Protein AF-K1SD89-F1 (afdb_monomer_lite)

Organism: NCBI:txid408170

Secondary structure (DSSP, 8-state):
--SSSSSSSTTTS-S-EEEE-SSSTTEEEEEEEEEEEEEEE-TTT--EEEEEEEEETTEEEEEEEEGGG--S---TTSEEEEEEE--S------

InterPro domains:
  IPR024541 Protein of unknown function DUF3881 [PF12997] (1-88)

Radius of gyration: 16.63 Å; chains: 1; bounding box: 42×37×48 Å

Sequence (94 aa):
LSRRIAYEDVLSIVDTCFMPYGVESDQYSVIGEILDYKKTVNKITEEEIYIMKIDTNGLVYDVCINKEDLLGEPQIGRRFKGNIWMQGCIRYMN

Foldseek 3Di:
DPDPPPDPDPPVVPVWAWAADDDDPQKTWIKFFFQDKDWDADPPVRFIKMWTFTDGPNDTDIDIDTPVPDDDDDDGGDMDTDIDGHDDDDDDDD

Structure (mmCIF, N/CA/C/O backbone):
data_AF-K1SD89-F1
#
_entry.id   AF-K1SD89-F1
#
loop_
_atom_site.group_PDB
_atom_site.id
_atom_site.type_symbol
_atom_site.label_atom_id
_atom_site.label_alt_id
_atom_site.label_comp_id
_atom_site.label_asym_id
_atom_site.label_entity_id
_atom_site.label_seq_id
_atom_site.pdbx_PDB_ins_code
_atom_site.Cartn_x
_atom_site.Cartn_y
_atom_site.Cartn_z
_atom_site.occupancy
_atom_site.B_iso_or_equiv
_atom_site.auth_seq_id
_atom_site.auth_comp_id
_atom_site.auth_asym_id
_atom_site.auth_atom_id
_atom_site.pdbx_PDB_model_num
ATOM 1 N N . LEU A 1 1 ? 28.810 14.236 -32.918 1.00 48.62 1 LEU A N 1
ATOM 2 C CA . LEU A 1 1 ? 27.959 13.345 -32.088 1.00 48.62 1 LEU A CA 1
ATOM 3 C C . LEU A 1 1 ? 27.492 14.084 -30.825 1.00 48.62 1 LEU A C 1
ATOM 5 O O . LEU A 1 1 ? 27.694 13.616 -29.719 1.00 48.62 1 LEU A O 1
ATOM 9 N N . SER A 1 2 ? 26.907 15.277 -30.975 1.00 47.44 2 SER A N 1
ATOM 10 C CA . SER A 1 2 ? 26.728 16.233 -29.863 1.00 47.44 2 SER A CA 1
ATOM 11 C C . SER A 1 2 ? 25.430 17.043 -29.987 1.00 47.44 2 SER A C 1
ATOM 13 O O . SER A 1 2 ? 25.400 18.242 -29.735 1.00 47.44 2 SER A O 1
ATOM 15 N N . ARG A 1 3 ? 24.346 16.396 -30.438 1.00 45.03 3 ARG A N 1
ATOM 16 C CA . ARG A 1 3 ? 23.015 17.026 -30.545 1.00 45.03 3 ARG A CA 1
ATOM 17 C C . ARG A 1 3 ? 21.833 16.052 -30.374 1.00 45.03 3 ARG A C 1
ATOM 19 O O . ARG A 1 3 ? 20.747 16.317 -30.864 1.00 45.03 3 ARG A O 1
ATOM 26 N N . ARG A 1 4 ? 22.058 14.916 -29.697 1.00 46.53 4 ARG A N 1
ATOM 27 C CA . ARG A 1 4 ? 21.048 13.865 -29.426 1.00 46.53 4 ARG A CA 1
ATOM 28 C C . ARG A 1 4 ? 20.980 13.408 -27.956 1.00 46.53 4 ARG A C 1
ATOM 30 O O . ARG A 1 4 ? 20.356 12.405 -27.671 1.00 46.53 4 ARG A O 1
ATOM 37 N N . ILE A 1 5 ? 21.627 14.124 -27.032 1.00 49.50 5 ILE A N 1
ATOM 38 C CA . ILE A 1 5 ? 21.710 13.741 -25.601 1.00 49.50 5 ILE A CA 1
ATOM 39 C C . ILE A 1 5 ? 20.851 14.670 -24.712 1.00 49.50 5 ILE A C 1
ATOM 41 O O . ILE A 1 5 ? 20.820 14.531 -23.500 1.00 49.50 5 ILE A O 1
ATOM 45 N N . ALA A 1 6 ? 20.140 15.641 -25.295 1.00 49.53 6 ALA A N 1
ATOM 46 C CA . ALA A 1 6 ? 19.643 16.782 -24.530 1.00 49.53 6 ALA A CA 1
ATOM 47 C C . ALA A 1 6 ? 18.153 16.767 -24.140 1.00 49.53 6 ALA A C 1
ATOM 49 O O . ALA A 1 6 ? 17.787 17.656 -23.383 1.00 49.53 6 ALA A O 1
ATOM 50 N N . TYR A 1 7 ? 17.283 15.864 -24.622 1.00 47.25 7 TYR A N 1
ATOM 51 C CA . TYR A 1 7 ? 15.832 16.093 -24.434 1.00 47.25 7 TYR A CA 1
ATOM 52 C C . TYR A 1 7 ? 14.882 14.885 -24.490 1.00 47.25 7 TYR A C 1
ATOM 54 O O . TYR A 1 7 ? 13.676 15.089 -24.585 1.00 47.25 7 TYR A O 1
ATOM 62 N N . GLU A 1 8 ? 15.372 13.649 -24.406 1.00 44.97 8 GLU A N 1
ATOM 63 C CA . GLU A 1 8 ? 14.490 12.487 -24.234 1.00 44.97 8 GLU A CA 1
ATOM 64 C C . GLU A 1 8 ? 14.777 11.867 -22.861 1.00 44.97 8 GLU A C 1
ATOM 66 O O . GLU A 1 8 ? 15.907 11.494 -22.562 1.00 44.97 8 GLU A O 1
ATOM 71 N N . ASP A 1 9 ? 13.744 11.830 -22.016 1.00 46.50 9 ASP A N 1
ATOM 72 C CA . ASP A 1 9 ? 13.600 10.912 -20.881 1.00 46.50 9 ASP A CA 1
ATOM 73 C C . ASP A 1 9 ? 14.192 11.227 -19.495 1.00 46.50 9 ASP A C 1
ATOM 75 O O . ASP A 1 9 ? 14.122 10.392 -18.605 1.00 46.50 9 ASP A O 1
ATOM 79 N N . VAL A 1 10 ? 14.614 12.454 -19.169 1.00 47.94 10 VAL A N 1
ATOM 80 C CA . VAL A 1 10 ? 14.941 12.769 -17.748 1.00 47.94 10 VAL A CA 1
ATOM 81 C C . VAL A 1 10 ? 13.717 12.660 -16.810 1.00 47.94 10 VAL A C 1
ATOM 83 O O . VAL A 1 10 ? 13.869 12.415 -15.616 1.00 47.94 10 VAL A O 1
ATOM 86 N N . LEU A 1 11 ? 12.494 12.778 -17.343 1.00 45.00 11 LEU A N 1
ATOM 87 C CA . LEU A 1 11 ? 11.236 12.687 -16.583 1.00 45.00 11 LEU A CA 1
ATOM 88 C C . LEU A 1 11 ? 10.609 11.278 -16.539 1.00 45.00 11 LEU A C 1
ATOM 90 O O . LEU A 1 11 ? 9.635 11.092 -15.814 1.00 45.00 11 LEU A O 1
ATOM 94 N N . SER A 1 12 ? 11.153 10.300 -17.267 1.00 45.38 12 SER A N 1
ATOM 95 C CA . SER A 1 12 ? 10.787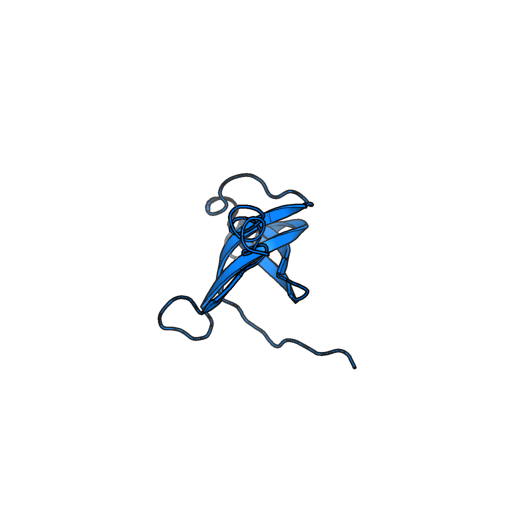 8.873 -17.167 1.00 45.38 12 SER A CA 1
ATOM 96 C C . SER A 1 12 ? 11.767 8.075 -16.296 1.00 45.38 12 SER A C 1
ATOM 98 O O . SER A 1 12 ? 11.450 6.985 -15.846 1.00 45.38 12 SER A O 1
ATOM 100 N N . ILE A 1 13 ? 12.926 8.642 -15.947 1.00 53.31 13 ILE A N 1
ATOM 101 C CA . ILE A 1 13 ? 13.969 7.958 -15.156 1.00 53.31 13 ILE A CA 1
ATOM 102 C C . ILE A 1 13 ? 13.567 7.665 -13.693 1.00 53.31 13 ILE A C 1
ATOM 104 O O . ILE A 1 13 ? 14.237 6.881 -13.024 1.00 53.31 13 ILE A O 1
ATOM 108 N N . VAL A 1 14 ? 12.467 8.224 -13.174 1.00 53.19 14 VAL A N 1
ATOM 109 C CA . VAL A 1 14 ? 11.959 7.893 -11.825 1.00 53.19 14 VAL A CA 1
ATOM 110 C C . VAL A 1 14 ? 10.669 7.076 -11.933 1.00 53.19 14 VAL A C 1
ATOM 112 O O . VAL A 1 14 ? 9.610 7.491 -11.468 1.00 53.19 14 VAL A O 1
ATOM 115 N N . ASP A 1 15 ? 10.750 5.919 -12.591 1.00 61.03 15 ASP A N 1
ATOM 116 C CA . ASP A 1 15 ? 9.590 5.049 -12.836 1.00 61.03 15 ASP A CA 1
ATOM 117 C C . ASP A 1 15 ? 9.045 4.382 -11.562 1.00 61.03 15 ASP A C 1
ATOM 119 O O . ASP A 1 15 ? 7.844 4.131 -11.448 1.00 61.03 15 ASP A O 1
ATOM 123 N N . THR A 1 16 ? 9.907 4.172 -10.570 1.00 56.84 16 THR A N 1
ATOM 124 C CA . THR A 1 16 ? 9.588 3.560 -9.275 1.00 56.84 16 THR A CA 1
ATOM 125 C C . THR A 1 16 ? 10.636 3.981 -8.252 1.00 56.84 16 THR A C 1
ATOM 127 O O . THR A 1 16 ? 11.817 4.079 -8.585 1.00 56.84 16 THR A O 1
ATOM 130 N N . CYS A 1 17 ? 10.228 4.234 -7.013 1.00 64.31 17 CYS A N 1
ATOM 131 C CA . CYS A 1 17 ? 11.121 4.691 -5.948 1.00 64.31 17 CYS A CA 1
ATOM 132 C C . CYS A 1 17 ? 10.969 3.780 -4.734 1.00 64.31 17 CYS A C 1
ATOM 134 O O . CYS A 1 17 ? 9.846 3.434 -4.386 1.00 64.31 17 CYS A O 1
ATOM 136 N N . PHE A 1 18 ? 12.084 3.407 -4.109 1.00 64.69 18 PHE A N 1
ATOM 137 C CA . PHE A 1 18 ? 12.130 2.749 -2.808 1.00 64.69 18 PHE A CA 1
ATOM 138 C C . PHE A 1 18 ? 13.296 3.352 -2.025 1.00 64.69 18 PHE A C 1
ATOM 140 O O . PHE A 1 18 ? 14.447 2.950 -2.198 1.00 64.69 18 PHE A O 1
ATOM 147 N N . MET A 1 19 ? 13.024 4.391 -1.238 1.00 73.50 19 MET A N 1
ATOM 148 C CA . MET A 1 19 ? 14.072 5.161 -0.564 1.00 73.50 19 MET A CA 1
ATOM 149 C C . MET A 1 19 ? 13.799 5.262 0.931 1.00 73.50 19 MET A C 1
ATOM 151 O O . MET A 1 19 ? 12.651 5.513 1.294 1.00 73.50 19 MET A O 1
ATOM 155 N N . PRO A 1 20 ? 14.818 5.117 1.796 1.00 65.38 20 PRO A N 1
ATOM 156 C CA . PRO A 1 20 ? 14.641 5.336 3.224 1.00 65.38 20 PRO A CA 1
ATOM 157 C C . PRO A 1 20 ? 14.147 6.766 3.473 1.00 65.38 20 PRO A C 1
ATOM 159 O O . PRO A 1 20 ? 14.590 7.718 2.823 1.00 65.38 20 PRO A O 1
ATOM 162 N N . TYR A 1 21 ? 13.207 6.911 4.398 1.00 66.56 21 TYR A N 1
ATOM 163 C CA . TYR A 1 21 ? 12.566 8.170 4.753 1.00 66.56 21 TYR A CA 1
ATOM 164 C C . TYR A 1 21 ? 12.592 8.341 6.273 1.00 66.56 21 TYR A C 1
ATOM 166 O O . TYR A 1 21 ? 12.279 7.413 6.996 1.00 66.56 21 TYR A O 1
ATOM 174 N N . GLY A 1 2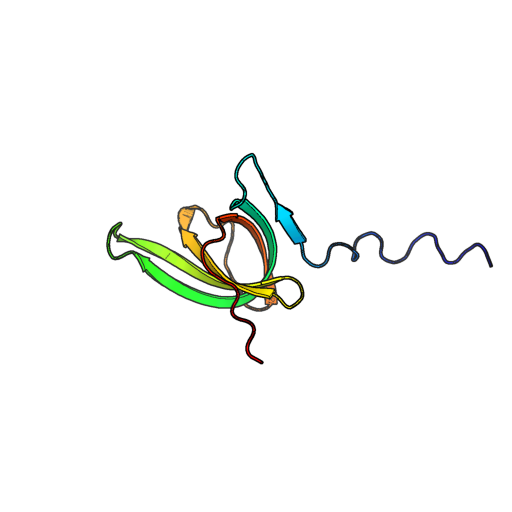2 ? 12.930 9.528 6.776 1.00 64.44 22 GLY A N 1
ATOM 175 C CA . GLY A 1 22 ? 12.926 9.787 8.220 1.00 64.44 22 GLY A CA 1
ATOM 176 C C . GLY A 1 22 ? 14.166 9.274 8.965 1.00 64.44 22 GLY A C 1
ATOM 177 O O . GLY A 1 22 ? 15.222 9.050 8.377 1.00 64.44 22 GLY A O 1
ATOM 178 N N . VAL A 1 23 ? 14.052 9.192 10.295 1.00 69.69 23 VAL A N 1
ATOM 179 C CA . VAL A 1 23 ? 15.157 8.842 11.216 1.00 69.69 23 VAL A CA 1
ATOM 180 C C . VAL A 1 23 ? 15.237 7.329 11.461 1.00 69.69 23 VAL A C 1
ATOM 182 O O . VAL A 1 23 ? 16.284 6.817 11.849 1.00 69.69 23 VAL A O 1
ATOM 185 N N . GLU A 1 24 ? 14.136 6.616 11.229 1.00 69.94 24 GLU A N 1
ATOM 186 C CA . GLU A 1 24 ? 13.996 5.189 11.508 1.00 69.94 24 GLU A CA 1
ATOM 187 C C . GLU A 1 24 ? 14.250 4.351 10.251 1.00 69.94 24 GLU A C 1
ATOM 189 O O . GLU A 1 24 ? 13.866 4.729 9.146 1.00 69.94 24 GLU A O 1
ATOM 194 N N . SER A 1 25 ? 14.884 3.189 10.420 1.00 67.00 25 SER A N 1
ATOM 195 C CA . SER A 1 25 ? 15.290 2.293 9.323 1.00 67.00 25 SER A CA 1
ATOM 196 C C . SER A 1 25 ? 14.133 1.658 8.553 1.00 67.00 25 SER A C 1
ATOM 198 O O . SER A 1 25 ? 14.345 1.092 7.480 1.00 67.00 25 SER A O 1
ATOM 200 N N . ASP A 1 26 ? 12.928 1.732 9.111 1.00 77.31 26 ASP A N 1
ATOM 201 C CA . ASP A 1 26 ? 11.773 0.957 8.664 1.00 77.31 26 ASP A CA 1
ATOM 202 C C . ASP A 1 26 ? 10.792 1.824 7.861 1.00 77.31 26 ASP A C 1
ATOM 204 O O . ASP A 1 26 ? 9.776 1.337 7.369 1.00 77.31 26 ASP A O 1
ATOM 208 N N . GLN A 1 27 ? 11.097 3.111 7.697 1.00 83.94 27 GLN A N 1
ATOM 209 C CA . GLN A 1 27 ? 10.289 4.065 6.951 1.00 83.94 27 GLN A CA 1
ATOM 210 C C . GLN A 1 27 ? 10.846 4.250 5.536 1.00 83.94 27 GLN A C 1
ATOM 212 O O . GLN A 1 27 ? 12.030 4.531 5.345 1.00 83.94 27 GLN A O 1
ATOM 217 N N . TYR A 1 28 ? 9.980 4.124 4.531 1.00 85.00 28 TYR A N 1
ATOM 218 C CA . TYR A 1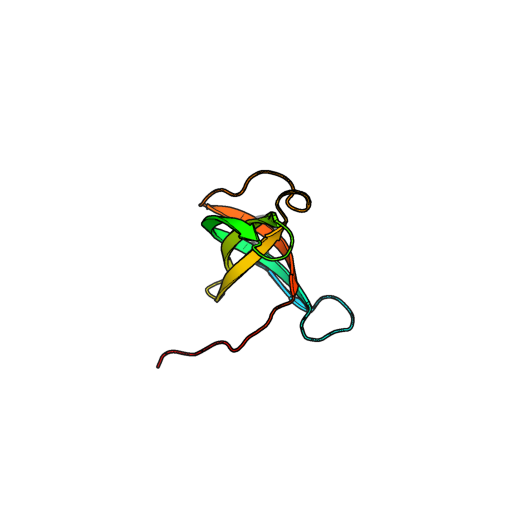 28 ? 10.359 4.213 3.121 1.00 85.00 28 TYR A CA 1
ATOM 219 C C . TYR A 1 28 ? 9.378 5.070 2.331 1.00 85.00 28 TYR A C 1
ATOM 221 O O . TYR A 1 28 ? 8.168 4.949 2.492 1.00 85.00 28 TYR A O 1
ATOM 229 N N . SER A 1 29 ? 9.886 5.907 1.430 1.00 87.94 29 SER A N 1
ATOM 230 C CA . SER A 1 29 ? 9.078 6.550 0.396 1.00 87.94 29 SER A CA 1
ATOM 231 C C . SER A 1 29 ? 9.023 5.643 -0.823 1.00 87.94 29 SER A C 1
ATOM 233 O O . SER A 1 29 ? 10.072 5.268 -1.361 1.00 87.94 29 SER A O 1
ATOM 235 N N . VAL A 1 30 ? 7.807 5.283 -1.237 1.00 89.88 30 VAL A N 1
ATOM 236 C CA . VAL A 1 30 ? 7.581 4.343 -2.330 1.00 89.88 30 VAL A CA 1
ATOM 237 C C . VAL A 1 30 ? 6.729 4.926 -3.442 1.00 89.88 30 VAL A C 1
ATOM 239 O O . VAL A 1 30 ? 5.761 5.651 -3.200 1.00 89.88 30 VAL A O 1
ATOM 242 N N . ILE A 1 31 ? 7.104 4.594 -4.676 1.00 92.38 31 ILE A N 1
ATOM 243 C CA . ILE A 1 31 ? 6.291 4.799 -5.875 1.00 92.38 31 ILE A CA 1
ATOM 244 C C . ILE A 1 31 ? 6.297 3.487 -6.641 1.00 92.38 31 ILE A C 1
ATOM 246 O O . ILE A 1 31 ? 7.366 3.045 -7.058 1.00 92.38 31 ILE A O 1
ATOM 250 N N . GLY A 1 32 ? 5.125 2.887 -6.826 1.00 92.25 32 GLY A N 1
ATOM 251 C CA . GLY A 1 32 ? 4.992 1.580 -7.461 1.00 92.25 32 GLY A CA 1
ATOM 252 C C . GLY A 1 32 ? 3.637 1.384 -8.123 1.00 92.25 32 GLY A C 1
ATOM 253 O O . GLY A 1 32 ? 2.691 2.120 -7.843 1.00 92.25 32 GLY A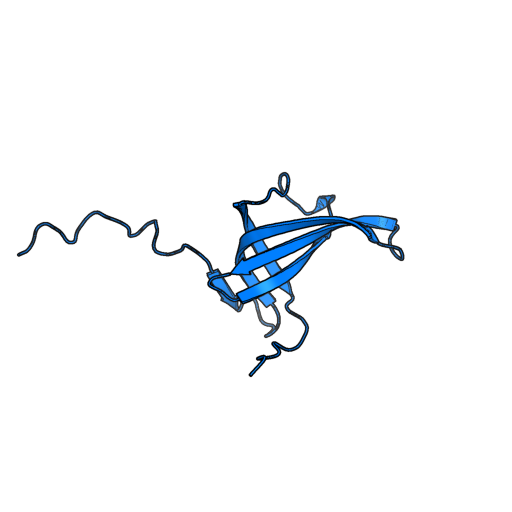 O 1
ATOM 254 N N . GLU A 1 33 ? 3.550 0.409 -9.019 1.00 94.88 33 GLU A N 1
ATOM 255 C CA . GLU A 1 33 ? 2.316 0.050 -9.716 1.00 94.88 33 GLU A CA 1
ATOM 256 C C . GLU A 1 33 ? 1.425 -0.821 -8.826 1.00 94.88 33 GLU A C 1
ATOM 258 O O . GLU A 1 33 ? 1.894 -1.757 -8.184 1.00 94.88 33 GLU A O 1
ATOM 263 N N . ILE A 1 34 ? 0.128 -0.523 -8.790 1.00 96.31 34 ILE A N 1
ATOM 264 C CA . ILE A 1 34 ? -0.873 -1.347 -8.116 1.00 96.31 34 ILE A CA 1
ATOM 265 C C . ILE A 1 34 ? -1.191 -2.533 -9.029 1.00 96.31 34 ILE A C 1
ATOM 267 O O . ILE A 1 34 ? -1.816 -2.368 -10.077 1.00 96.31 34 ILE A O 1
ATOM 271 N N . LEU A 1 35 ? -0.794 -3.731 -8.609 1.00 96.25 35 LEU A N 1
ATOM 272 C CA . LEU A 1 35 ? -1.081 -4.979 -9.317 1.00 96.25 35 LEU A CA 1
ATOM 273 C C . LEU A 1 35 ? -2.455 -5.549 -8.953 1.00 96.25 35 LEU A C 1
ATOM 275 O O . LEU A 1 35 ? -3.119 -6.163 -9.782 1.00 96.25 35 LEU A O 1
ATOM 279 N N . ASP A 1 36 ? -2.867 -5.367 -7.700 1.00 97.56 36 ASP A N 1
ATOM 280 C CA . ASP A 1 36 ? -4.142 -5.846 -7.171 1.00 97.56 36 ASP A CA 1
ATOM 281 C C . ASP A 1 36 ? -4.532 -5.027 -5.935 1.00 97.56 36 ASP A C 1
ATOM 283 O O . ASP A 1 36 ? -3.675 -4.425 -5.283 1.00 97.56 36 ASP A O 1
ATOM 287 N N . TYR A 1 37 ? -5.815 -5.000 -5.587 1.00 97.38 37 TYR A N 1
ATOM 288 C CA . TYR A 1 37 ? -6.273 -4.381 -4.350 1.00 97.38 37 TYR A CA 1
ATOM 289 C C . TYR A 1 37 ? -7.572 -4.998 -3.840 1.00 97.38 37 TYR A C 1
ATOM 291 O O . TYR A 1 37 ? -8.438 -5.433 -4.595 1.00 97.38 37 TYR A O 1
ATOM 299 N N . LYS A 1 38 ? -7.747 -4.968 -2.520 1.00 96.88 38 LYS A N 1
ATOM 300 C CA . LYS A 1 38 ? -9.004 -5.326 -1.863 1.00 96.88 38 LYS A CA 1
ATOM 301 C C . LYS A 1 38 ? -9.337 -4.344 -0.756 1.00 96.88 38 LYS A C 1
ATOM 303 O O . LYS A 1 38 ? -8.455 -3.829 -0.072 1.00 96.88 38 LYS A O 1
ATOM 308 N N . LYS A 1 39 ? -10.632 -4.135 -0.556 1.00 96.50 39 LYS A N 1
ATOM 309 C CA . LYS A 1 39 ? -11.169 -3.378 0.570 1.00 96.50 39 LYS A CA 1
ATOM 310 C C . LYS A 1 39 ? -11.617 -4.349 1.658 1.00 96.50 39 LYS A C 1
ATOM 312 O O . LYS A 1 39 ? -12.279 -5.341 1.363 1.00 96.50 39 LYS A O 1
ATOM 317 N N . THR A 1 40 ? -11.252 -4.081 2.903 1.00 96.06 40 THR A N 1
ATOM 318 C CA . THR A 1 40 ? -11.695 -4.862 4.065 1.00 96.06 40 THR A CA 1
ATOM 319 C C . THR A 1 40 ? -11.934 -3.937 5.249 1.00 96.06 40 THR A C 1
ATOM 321 O O . THR A 1 40 ? -11.530 -2.781 5.229 1.00 96.06 40 THR A O 1
ATOM 324 N N . VAL A 1 41 ? -12.593 -4.443 6.285 1.00 96.25 41 VAL A N 1
ATOM 325 C CA . VAL A 1 41 ? -12.759 -3.733 7.555 1.00 96.25 41 VAL A CA 1
ATOM 326 C C . VAL A 1 41 ? -11.742 -4.273 8.556 1.00 96.25 41 VAL A C 1
ATOM 328 O O . VAL A 1 41 ? -11.571 -5.492 8.678 1.00 96.25 41 VAL A O 1
ATOM 331 N N . ASN A 1 42 ? -11.039 -3.380 9.249 1.00 92.56 42 ASN A N 1
ATOM 332 C CA . ASN A 1 42 ? -10.183 -3.739 10.368 1.00 92.56 42 ASN A CA 1
ATOM 333 C C . ASN A 1 42 ? -11.063 -4.243 11.521 1.00 92.56 42 ASN A C 1
ATOM 335 O O . ASN A 1 42 ? -11.937 -3.534 11.997 1.00 92.56 42 ASN A O 1
ATOM 339 N N . LYS A 1 43 ? -10.837 -5.470 11.995 1.00 92.44 43 LYS A N 1
ATOM 340 C CA . LYS A 1 43 ? -11.679 -6.081 13.041 1.00 92.44 43 LYS A CA 1
ATOM 341 C C . LYS A 1 43 ? -11.511 -5.457 14.430 1.00 92.44 43 LYS A C 1
ATOM 343 O O . LYS A 1 43 ? -12.312 -5.752 15.306 1.00 92.44 43 LYS A O 1
ATOM 348 N N . ILE A 1 44 ? -10.445 -4.686 14.645 1.00 93.75 44 ILE A N 1
ATOM 349 C CA . ILE A 1 44 ? -10.129 -4.058 15.932 1.00 93.75 44 ILE A CA 1
ATOM 350 C C . ILE A 1 44 ? -10.641 -2.617 15.954 1.00 93.75 44 ILE A C 1
ATOM 352 O O . ILE A 1 44 ? -11.262 -2.220 16.932 1.00 93.75 44 ILE A O 1
ATOM 356 N N . THR A 1 45 ? -10.378 -1.845 14.893 1.00 93.62 45 THR A N 1
ATOM 357 C CA . THR A 1 45 ? -10.781 -0.427 14.817 1.00 93.62 45 THR A CA 1
ATOM 358 C C . THR A 1 45 ? -12.128 -0.209 14.131 1.00 93.62 45 THR A C 1
ATOM 360 O O . THR A 1 45 ? -12.669 0.884 14.215 1.00 93.62 45 THR A O 1
ATOM 363 N N . GLU A 1 46 ? -12.671 -1.231 13.461 1.00 94.44 46 GLU A N 1
ATOM 364 C CA . GLU A 1 46 ? -13.882 -1.171 12.622 1.00 94.44 46 GLU A CA 1
ATOM 365 C C . GLU A 1 46 ? -13.771 -0.231 11.409 1.00 94.44 46 GLU A C 1
ATOM 367 O O . GLU A 1 46 ? -14.750 0.030 10.711 1.00 94.44 46 GLU A O 1
ATOM 372 N N . GLU A 1 47 ? -12.559 0.227 11.093 1.00 95.12 47 GLU A N 1
ATOM 373 C CA . GLU A 1 47 ? -12.307 1.142 9.983 1.00 95.12 47 GLU A CA 1
ATOM 374 C C . GLU A 1 47 ? -12.153 0.411 8.648 1.00 95.12 47 GLU A C 1
ATOM 376 O O . GLU A 1 47 ? -11.625 -0.705 8.568 1.00 95.12 47 GLU A O 1
ATOM 381 N N . GLU A 1 48 ? -12.573 1.067 7.567 1.00 96.44 48 GLU A N 1
ATOM 382 C CA . GLU A 1 48 ? -12.346 0.575 6.212 1.00 96.44 48 GLU A CA 1
ATOM 383 C C . GLU A 1 48 ? -10.880 0.782 5.811 1.00 96.44 48 GLU A C 1
ATOM 385 O O . GLU A 1 48 ? -10.368 1.900 5.816 1.00 96.44 48 GLU A O 1
ATOM 390 N N . ILE A 1 49 ? -10.213 -0.293 5.399 1.00 96.75 49 ILE A N 1
ATOM 391 C CA . ILE A 1 49 ? -8.830 -0.269 4.925 1.00 96.75 49 ILE A CA 1
ATOM 392 C C . ILE A 1 49 ? -8.735 -0.832 3.505 1.00 96.75 49 ILE A C 1
ATOM 394 O O . ILE A 1 49 ? -9.466 -1.754 3.121 1.00 96.75 49 ILE A O 1
ATOM 398 N N . TYR A 1 50 ? -7.793 -0.303 2.733 1.00 96.81 50 TYR A N 1
ATOM 399 C CA . TYR A 1 50 ? -7.344 -0.903 1.485 1.00 96.81 50 TYR A CA 1
ATOM 400 C C . TYR A 1 50 ? -6.078 -1.710 1.723 1.00 96.81 50 TYR A C 1
ATOM 402 O O . TYR A 1 50 ? -5.154 -1.249 2.386 1.00 96.81 50 TYR A O 1
ATOM 410 N N . ILE A 1 51 ? -6.036 -2.904 1.142 1.00 96.44 51 ILE A N 1
ATOM 411 C CA . ILE A 1 51 ? -4.838 -3.731 1.037 1.00 96.44 51 ILE A CA 1
ATOM 412 C C . ILE A 1 51 ? -4.495 -3.796 -0.446 1.00 96.44 51 ILE A C 1
ATOM 414 O O . ILE A 1 51 ? -5.284 -4.322 -1.230 1.00 96.44 51 ILE A O 1
ATOM 418 N N . MET A 1 52 ? -3.353 -3.234 -0.826 1.00 96.25 52 MET A N 1
ATOM 419 C CA . MET A 1 52 ? -2.898 -3.098 -2.209 1.00 96.25 52 MET A CA 1
ATOM 420 C C . MET A 1 52 ? -1.624 -3.903 -2.415 1.00 96.25 52 MET A C 1
ATOM 422 O O . MET A 1 52 ? -0.679 -3.747 -1.651 1.00 96.25 52 MET A O 1
ATOM 426 N N . LYS A 1 53 ? -1.576 -4.717 -3.465 1.00 96.31 53 LYS A N 1
ATOM 427 C CA . LYS A 1 53 ? -0.340 -5.332 -3.940 1.00 96.31 53 LYS A CA 1
ATOM 428 C C . LYS A 1 53 ? 0.371 -4.341 -4.846 1.00 96.31 53 LYS A C 1
ATOM 430 O O . LYS A 1 53 ? -0.191 -3.936 -5.862 1.00 96.31 53 LYS A O 1
ATOM 435 N N . ILE A 1 54 ? 1.583 -3.960 -4.473 1.00 94.31 54 ILE A N 1
ATOM 436 C CA . ILE A 1 54 ? 2.371 -2.941 -5.157 1.00 94.31 54 ILE A CA 1
ATOM 437 C C . ILE A 1 54 ? 3.650 -3.572 -5.686 1.00 94.31 54 ILE A C 1
ATOM 439 O O . ILE A 1 54 ? 4.345 -4.270 -4.950 1.00 94.31 54 ILE A O 1
ATOM 443 N N . ASP A 1 55 ? 3.961 -3.299 -6.949 1.00 92.00 55 ASP A N 1
ATOM 444 C CA . ASP A 1 55 ? 5.258 -3.579 -7.555 1.00 92.00 55 ASP A CA 1
ATOM 445 C C . ASP A 1 55 ? 6.103 -2.306 -7.587 1.00 92.00 55 ASP A C 1
ATOM 447 O O . ASP A 1 55 ? 5.730 -1.292 -8.181 1.00 92.00 55 ASP A O 1
ATOM 451 N N . THR A 1 56 ? 7.250 -2.351 -6.920 1.00 89.12 56 THR A N 1
ATOM 452 C CA . THR A 1 56 ? 8.280 -1.319 -7.002 1.00 89.12 56 THR A CA 1
ATOM 453 C C . THR A 1 56 ? 9.536 -1.914 -7.628 1.00 89.12 56 THR A C 1
ATOM 455 O O . THR A 1 56 ? 10.390 -2.455 -6.929 1.00 89.12 56 THR A O 1
ATOM 458 N N . ASN A 1 57 ? 9.664 -1.798 -8.950 1.00 84.25 57 ASN A N 1
ATOM 459 C CA . ASN A 1 57 ? 10.830 -2.251 -9.716 1.00 84.25 57 ASN A CA 1
ATOM 460 C C . ASN A 1 57 ? 11.171 -3.748 -9.539 1.00 84.25 57 ASN A C 1
ATOM 462 O O . ASN A 1 57 ? 12.335 -4.114 -9.373 1.00 84.25 57 ASN A O 1
ATOM 466 N N . GLY A 1 58 ? 10.160 -4.616 -9.515 1.00 83.56 58 GLY A N 1
ATOM 467 C CA . GLY A 1 58 ? 10.288 -6.057 -9.288 1.00 83.56 58 GLY A CA 1
ATOM 468 C C . GLY A 1 58 ? 10.197 -6.471 -7.816 1.00 83.56 58 GLY A C 1
ATOM 469 O O . GLY A 1 58 ? 10.112 -7.665 -7.521 1.00 83.56 58 GLY A O 1
ATOM 470 N N . LEU A 1 59 ? 10.184 -5.515 -6.878 1.00 86.44 59 LEU A N 1
ATOM 471 C CA . LEU A 1 59 ? 9.878 -5.785 -5.477 1.00 86.44 59 LEU A CA 1
ATOM 472 C C . LEU A 1 59 ? 8.362 -5.716 -5.268 1.00 86.44 59 LEU A C 1
ATOM 474 O O . LEU A 1 59 ? 7.789 -4.629 -5.198 1.00 86.44 59 LEU A O 1
ATOM 478 N N . VAL A 1 60 ? 7.729 -6.883 -5.136 1.00 90.56 60 VAL A N 1
ATOM 479 C CA . VAL A 1 60 ? 6.279 -7.003 -4.935 1.00 90.56 60 VAL A CA 1
ATOM 480 C C . VAL A 1 60 ? 5.951 -7.226 -3.461 1.00 90.56 60 VAL A C 1
ATOM 482 O O . VAL A 1 60 ? 6.417 -8.188 -2.850 1.00 90.56 60 VAL A O 1
ATOM 485 N N . TYR A 1 61 ? 5.119 -6.358 -2.892 1.00 91.06 61 TYR A N 1
ATOM 486 C CA . TYR A 1 61 ? 4.691 -6.414 -1.491 1.00 91.06 61 TYR A CA 1
ATOM 487 C C . TYR A 1 61 ? 3.276 -5.857 -1.323 1.00 91.06 61 TYR A C 1
ATOM 489 O O . TYR A 1 61 ? 2.731 -5.225 -2.226 1.00 91.06 61 TYR A O 1
ATOM 497 N N . ASP A 1 62 ? 2.666 -6.113 -0.166 1.00 93.81 62 ASP A N 1
ATOM 498 C CA . ASP A 1 62 ? 1.333 -5.606 0.153 1.00 93.81 62 ASP A CA 1
ATOM 499 C C . ASP A 1 62 ? 1.438 -4.367 1.059 1.00 93.81 62 ASP A C 1
ATOM 501 O O . ASP A 1 62 ? 2.174 -4.366 2.046 1.00 93.81 62 ASP A O 1
ATOM 505 N N . VAL A 1 63 ? 0.683 -3.318 0.735 1.00 94.06 63 VAL A N 1
ATOM 506 C CA . VAL A 1 63 ? 0.539 -2.092 1.527 1.00 94.06 63 VAL A CA 1
ATOM 507 C C . VAL A 1 63 ? -0.888 -1.985 2.035 1.00 94.06 63 VAL A C 1
ATOM 509 O O . VAL A 1 63 ? -1.847 -2.096 1.271 1.00 94.06 63 VAL A O 1
ATOM 512 N N . CYS A 1 64 ? -1.019 -1.734 3.334 1.00 94.06 64 CYS A N 1
ATOM 513 C CA . CYS A 1 64 ? -2.292 -1.488 3.996 1.00 94.06 64 CYS A CA 1
ATOM 514 C C . CYS A 1 64 ? -2.408 0.004 4.322 1.00 94.06 64 CYS A C 1
ATOM 516 O O . CYS A 1 64 ? -1.491 0.568 4.915 1.00 94.06 64 CYS A O 1
ATOM 518 N N . ILE A 1 65 ? -3.527 0.633 3.970 1.00 95.25 65 ILE A N 1
ATOM 519 C CA . ILE A 1 65 ? -3.805 2.043 4.277 1.00 95.25 65 ILE A CA 1
ATOM 520 C C . ILE A 1 65 ? -5.268 2.209 4.687 1.00 95.25 65 ILE A C 1
ATOM 522 O O . ILE A 1 65 ? -6.145 1.524 4.151 1.00 95.25 65 ILE A O 1
ATOM 526 N N . ASN A 1 66 ? -5.543 3.102 5.637 1.00 95.62 66 ASN A N 1
ATOM 527 C CA . ASN A 1 66 ? -6.913 3.496 5.942 1.00 95.62 66 ASN A CA 1
ATOM 528 C C . ASN A 1 66 ? -7.528 4.181 4.713 1.00 95.62 66 ASN A C 1
ATOM 530 O O . ASN A 1 66 ? -6.861 4.938 4.008 1.00 95.62 66 ASN A O 1
ATOM 534 N N . LYS A 1 67 ? -8.797 3.894 4.425 1.00 95.06 67 LYS A N 1
ATOM 535 C CA . LYS A 1 67 ? -9.511 4.516 3.310 1.00 95.06 67 LYS A CA 1
ATOM 536 C C . LYS A 1 67 ? -9.516 6.044 3.410 1.00 95.06 67 LYS A C 1
ATOM 538 O O . LYS A 1 67 ? -9.392 6.690 2.377 1.00 95.06 67 LYS A O 1
ATOM 543 N N . GLU A 1 68 ? -9.648 6.597 4.614 1.00 94.06 68 GLU A N 1
ATOM 544 C CA . GLU A 1 68 ? -9.706 8.048 4.837 1.00 94.06 68 GLU A CA 1
ATOM 545 C C . GLU A 1 68 ? -8.352 8.736 4.588 1.00 94.06 68 GLU A C 1
ATOM 547 O O . GLU A 1 68 ? -8.313 9.903 4.203 1.00 94.06 68 GLU A O 1
ATOM 552 N N . ASP A 1 69 ? -7.243 8.001 4.726 1.00 93.88 69 ASP A N 1
ATOM 553 C CA . ASP A 1 69 ? -5.889 8.506 4.464 1.00 93.88 69 ASP A CA 1
ATOM 554 C C . ASP A 1 69 ? -5.481 8.374 2.985 1.00 93.88 69 ASP A C 1
ATOM 556 O O . ASP A 1 69 ? -4.477 8.947 2.547 1.00 93.88 69 ASP A O 1
ATOM 560 N N . LEU A 1 70 ? -6.236 7.604 2.193 1.00 94.44 70 LEU A N 1
ATOM 561 C CA . LEU A 1 70 ? -5.946 7.404 0.780 1.00 94.44 70 LEU A CA 1
ATOM 562 C C . LEU A 1 70 ? -6.511 8.553 -0.059 1.00 94.44 70 LEU A C 1
ATOM 564 O O . LEU A 1 70 ? -7.720 8.741 -0.182 1.00 94.44 70 LEU A O 1
ATOM 568 N N . LEU A 1 71 ? -5.620 9.281 -0.729 1.00 93.12 71 LEU A N 1
ATOM 569 C CA . LEU A 1 71 ? -6.017 10.293 -1.701 1.00 93.12 71 LEU A CA 1
ATOM 570 C C . LEU A 1 71 ? -6.384 9.645 -3.043 1.00 93.12 71 LEU A C 1
ATOM 572 O O . LEU A 1 71 ? -5.523 9.139 -3.765 1.00 93.12 71 LEU A O 1
ATOM 576 N N . GLY A 1 72 ? -7.666 9.724 -3.400 1.00 91.62 72 GLY A N 1
ATOM 577 C CA . GLY A 1 72 ? -8.212 9.155 -4.631 1.00 91.62 72 GLY A CA 1
ATOM 578 C C . GLY A 1 72 ? -8.652 7.699 -4.471 1.00 91.62 72 GLY A C 1
ATOM 579 O O . GLY A 1 72 ? -8.907 7.227 -3.368 1.00 91.62 72 GLY A O 1
ATOM 580 N N . GLU A 1 73 ? -8.768 6.985 -5.592 1.00 91.69 73 GLU A N 1
ATOM 581 C CA . GLU A 1 73 ? -9.220 5.590 -5.611 1.00 91.69 73 GLU A CA 1
ATOM 582 C C . GLU A 1 73 ? -8.153 4.660 -6.207 1.00 91.69 73 GLU A C 1
ATOM 584 O O . GLU A 1 73 ? -7.576 4.987 -7.260 1.00 91.69 73 GLU A O 1
ATOM 589 N N . PRO A 1 74 ? -7.902 3.497 -5.575 1.00 94.06 74 PRO A N 1
ATOM 590 C CA . PRO A 1 74 ? -6.951 2.519 -6.075 1.00 94.06 74 PRO A CA 1
ATOM 591 C C . PRO A 1 74 ? -7.511 1.835 -7.323 1.00 94.06 74 PRO A C 1
ATOM 593 O O . PRO A 1 74 ? -8.689 1.489 -7.391 1.00 94.06 74 PRO A O 1
ATOM 596 N N . GLN A 1 75 ? -6.661 1.634 -8.327 1.00 95.31 75 GLN A N 1
ATOM 597 C CA . GLN A 1 75 ? -6.997 0.879 -9.533 1.00 95.31 75 GLN A CA 1
ATOM 598 C C . GLN A 1 75 ? -5.762 0.130 -10.021 1.00 95.31 75 GLN A C 1
ATOM 600 O O . GLN A 1 75 ? -4.649 0.648 -9.922 1.00 95.31 75 GLN A O 1
ATOM 605 N N . ILE A 1 76 ? -5.973 -1.060 -10.578 1.00 96.56 76 ILE A N 1
ATOM 606 C CA . ILE A 1 76 ? -4.907 -1.852 -11.196 1.00 96.56 76 ILE A CA 1
ATOM 607 C C . ILE A 1 76 ? -4.273 -1.036 -12.334 1.00 96.56 76 ILE A C 1
ATOM 609 O O . ILE A 1 76 ? -4.987 -0.391 -13.104 1.00 96.56 76 ILE A O 1
ATOM 613 N N . GLY A 1 77 ? -2.942 -1.024 -12.405 1.00 92.75 77 GLY A N 1
ATOM 614 C CA . GLY A 1 77 ? -2.167 -0.247 -13.378 1.00 92.75 77 GLY A CA 1
ATOM 615 C C . GLY A 1 77 ? -1.971 1.231 -13.019 1.00 92.75 77 GLY A C 1
ATOM 616 O O . GLY A 1 77 ? -1.231 1.940 -13.703 1.00 92.75 77 GLY A O 1
ATOM 617 N N . ARG A 1 78 ? -2.597 1.738 -11.943 1.00 94.06 78 ARG A N 1
ATOM 618 C CA . ARG A 1 78 ? -2.250 3.058 -11.385 1.00 94.06 78 ARG A CA 1
ATOM 619 C C . ARG A 1 78 ? -1.036 2.956 -10.474 1.00 94.06 78 ARG A C 1
ATOM 621 O O . ARG A 1 78 ? -0.707 1.891 -9.964 1.00 94.06 78 ARG A O 1
ATOM 628 N N . ARG A 1 79 ? -0.400 4.101 -10.220 1.00 91.94 79 ARG A N 1
ATOM 629 C CA . ARG A 1 79 ? 0.713 4.196 -9.277 1.00 91.94 79 ARG A CA 1
ATOM 630 C C . ARG A 1 79 ? 0.234 4.596 -7.888 1.00 91.94 79 ARG A C 1
ATOM 632 O O . ARG A 1 79 ? -0.464 5.597 -7.735 1.00 91.94 79 ARG A O 1
ATOM 639 N N . PHE A 1 80 ? 0.671 3.851 -6.883 1.00 94.38 80 PHE A N 1
ATOM 640 C CA . PHE A 1 80 ? 0.658 4.295 -5.498 1.00 94.38 80 PHE A CA 1
ATOM 641 C C . PHE A 1 80 ? 1.906 5.140 -5.234 1.00 94.38 80 PHE A C 1
ATOM 643 O O . PHE A 1 80 ? 2.997 4.792 -5.682 1.00 94.38 80 PHE A O 1
ATOM 650 N N . LYS A 1 81 ? 1.747 6.240 -4.497 1.00 93.31 81 LYS A N 1
ATOM 651 C CA . LYS A 1 81 ? 2.845 7.065 -3.989 1.00 93.31 81 LYS A CA 1
ATOM 652 C C . LYS A 1 81 ? 2.580 7.366 -2.524 1.00 93.31 81 LYS A C 1
ATOM 654 O O . LYS A 1 81 ? 1.576 8.000 -2.212 1.00 93.31 81 LYS A O 1
ATOM 659 N N . GLY A 1 82 ? 3.488 6.967 -1.645 1.00 91.06 82 GLY A N 1
ATOM 660 C CA . GLY A 1 82 ? 3.311 7.188 -0.216 1.00 91.06 82 GLY A CA 1
ATOM 661 C C . GLY A 1 82 ? 4.555 6.873 0.592 1.00 91.06 82 GLY A C 1
ATOM 662 O O . GLY A 1 82 ? 5.476 6.219 0.110 1.00 91.06 82 GLY A O 1
ATOM 663 N N . ASN A 1 83 ? 4.563 7.349 1.832 1.00 90.75 83 ASN A N 1
ATOM 664 C CA . ASN A 1 83 ? 5.540 6.924 2.822 1.00 90.75 83 ASN A CA 1
ATOM 665 C C . ASN A 1 83 ? 4.939 5.751 3.593 1.00 90.75 83 ASN A C 1
ATOM 667 O O . ASN A 1 83 ? 3.827 5.857 4.109 1.00 90.75 83 ASN A O 1
ATOM 671 N N . ILE A 1 84 ? 5.657 4.638 3.638 1.00 89.94 84 ILE A N 1
ATOM 672 C CA . ILE A 1 84 ? 5.221 3.399 4.269 1.00 89.94 84 ILE A CA 1
ATOM 673 C C . ILE A 1 84 ? 6.164 3.022 5.398 1.00 89.94 84 ILE A C 1
ATOM 675 O O . ILE A 1 84 ? 7.340 3.385 5.403 1.00 89.94 84 ILE A O 1
ATOM 679 N N . TRP A 1 85 ? 5.632 2.230 6.315 1.00 90.50 85 TRP A N 1
ATOM 680 C CA . TRP A 1 85 ? 6.422 1.472 7.265 1.00 90.50 85 TRP A CA 1
ATOM 681 C C . TRP A 1 85 ? 6.545 0.056 6.726 1.00 90.50 85 TRP A C 1
ATOM 683 O O . TRP A 1 85 ? 5.538 -0.629 6.536 1.00 90.50 85 TRP A O 1
ATOM 693 N N . MET A 1 86 ? 7.765 -0.365 6.419 1.00 85.88 86 MET A N 1
ATOM 694 C CA . MET A 1 86 ? 8.030 -1.707 5.932 1.00 85.88 86 MET A CA 1
ATOM 695 C C . MET A 1 86 ? 8.319 -2.626 7.113 1.00 85.88 86 MET A C 1
ATOM 697 O O . MET A 1 86 ? 9.261 -2.415 7.867 1.00 85.88 86 MET A O 1
ATOM 701 N N . GLN A 1 87 ? 7.523 -3.683 7.236 1.00 82.19 87 GLN A N 1
ATOM 702 C CA . GLN A 1 87 ? 7.717 -4.720 8.239 1.00 82.19 87 GLN A CA 1
ATOM 703 C C . GLN A 1 87 ? 7.772 -6.091 7.564 1.00 82.19 87 GLN A C 1
ATOM 705 O O . GLN A 1 87 ? 6.969 -6.395 6.682 1.00 82.19 87 GLN A O 1
ATOM 710 N N . GLY A 1 88 ? 8.694 -6.943 8.013 1.00 75.50 88 GLY A N 1
ATOM 711 C CA . GLY A 1 88 ? 8.806 -8.335 7.576 1.00 75.50 88 GLY A CA 1
ATOM 712 C C . GLY A 1 88 ? 10.178 -8.682 7.004 1.00 75.50 88 GLY A C 1
ATOM 713 O O . GLY A 1 88 ? 11.129 -7.913 7.106 1.00 75.50 88 GLY A O 1
ATOM 714 N N . CYS A 1 89 ? 10.276 -9.871 6.408 1.00 65.94 89 CYS A N 1
ATOM 715 C CA . CYS A 1 89 ? 11.495 -10.361 5.770 1.00 65.94 89 CYS A CA 1
ATOM 716 C C . CYS A 1 89 ? 11.208 -10.692 4.305 1.00 65.94 89 CYS A C 1
ATOM 718 O O . CYS A 1 89 ? 10.291 -11.468 4.020 1.00 65.94 89 CYS A O 1
ATOM 720 N N . ILE A 1 90 ? 12.024 -10.170 3.388 1.00 62.69 90 ILE A N 1
ATOM 721 C CA . ILE A 1 90 ? 12.005 -10.590 1.983 1.00 62.69 90 ILE A CA 1
ATOM 722 C C . ILE A 1 90 ? 12.518 -12.032 1.930 1.00 62.69 90 ILE A C 1
ATOM 724 O O . ILE A 1 90 ? 13.670 -12.310 2.266 1.00 62.69 90 ILE A O 1
ATOM 728 N N . ARG A 1 91 ? 11.651 -12.969 1.541 1.00 58.25 91 ARG A N 1
ATOM 729 C CA . ARG A 1 91 ? 12.041 -14.363 1.312 1.00 58.25 91 ARG A CA 1
ATOM 730 C C . ARG A 1 91 ? 12.431 -14.524 -0.151 1.00 58.25 91 ARG A C 1
ATOM 732 O O . ARG A 1 91 ? 11.559 -14.542 -1.012 1.00 58.25 91 ARG A O 1
ATOM 739 N N . TYR A 1 92 ? 13.724 -14.677 -0.418 1.00 60.25 92 TYR A N 1
ATOM 740 C CA . TYR A 1 92 ? 14.185 -15.160 -1.716 1.00 60.25 92 TYR A CA 1
ATOM 741 C C . TYR A 1 92 ? 13.776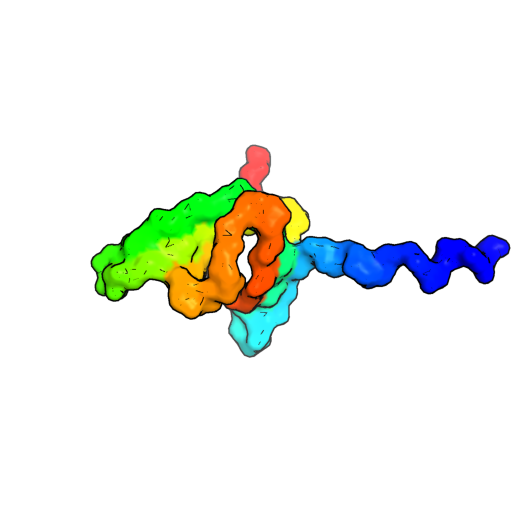 -16.629 -1.850 1.00 60.25 92 TYR A C 1
ATOM 743 O O . TYR A 1 92 ? 14.210 -17.474 -1.065 1.00 60.25 92 TYR A O 1
ATOM 751 N N . MET A 1 93 ? 12.888 -16.926 -2.797 1.00 57.12 93 MET A N 1
ATOM 752 C CA . MET A 1 93 ? 12.658 -18.300 -3.232 1.00 57.12 93 MET A CA 1
ATOM 753 C C . MET A 1 93 ? 13.785 -18.652 -4.208 1.00 57.12 93 MET A C 1
ATOM 755 O O . MET A 1 93 ? 13.851 -18.067 -5.28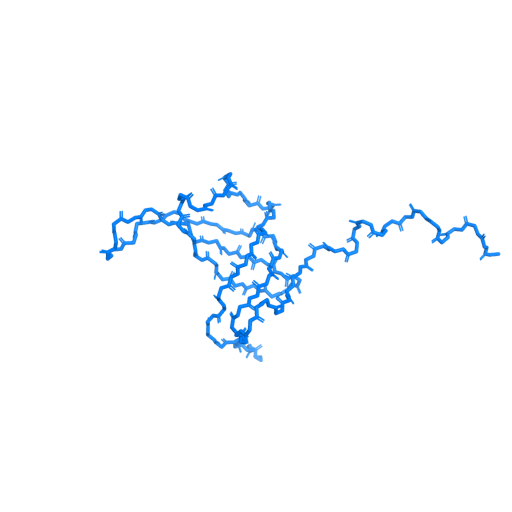6 1.00 57.12 93 MET A O 1
ATOM 759 N N . ASN A 1 94 ? 14.696 -19.529 -3.774 1.00 45.28 94 ASN A N 1
ATOM 760 C CA . ASN A 1 94 ? 15.670 -20.193 -4.649 1.00 45.28 94 ASN A CA 1
ATOM 761 C C . ASN A 1 94 ? 14.967 -21.152 -5.611 1.00 45.28 94 ASN A C 1
ATOM 763 O O . ASN A 1 94 ? 14.027 -21.840 -5.148 1.00 45.28 94 ASN A O 1
#

pLDDT: mean 80.39, std 18.14, range [44.97, 97.56]